Protein AF-A0A1F6G7Z9-F1 (afdb_monomer_lite)

Organism: NCBI:txid1798533

Sequence (115 aa):
MEIPKLTKLGFCDLCETWHEITDGINCMPTHKALDSEDECRKSGCGLYSSERKYLVQTDEQARTLAEFIAGDNSECLFNQAGHNLKCSCDKERHLLAQALAVFLLRKERGEICVI

Secondary structure (DSSP, 8-state):
-PPP--EEEEEETTTTEEEEE-TT-SSPPP-BPTT-SSB-TTGGG----TT-SEE--SHHHHHHHHHHHHT--S--TT--TT--TT-THHHHHHHHHHHHHHHHHHHHTT-----

Structure (mmCIF, N/CA/C/O backbone):
data_AF-A0A1F6G7Z9-F1
#
_entry.id   AF-A0A1F6G7Z9-F1
#
loop_
_atom_site.group_PDB
_atom_site.id
_atom_site.type_symbol
_atom_site.label_atom_id
_atom_site.label_alt_id
_atom_site.label_comp_id
_atom_site.label_asym_id
_atom_site.label_entity_id
_atom_site.label_seq_id
_atom_site.pdbx_PDB_ins_code
_atom_site.Cartn_x
_atom_site.Cartn_y
_atom_site.Cartn_z
_atom_site.occupancy
_atom_site.B_iso_or_equiv
_atom_site.auth_seq_id
_atom_site.auth_comp_id
_atom_site.auth_asym_id
_atom_site.auth_atom_id
_atom_site.pdbx_PDB_model_num
ATOM 1 N N . MET A 1 1 ? 8.331 4.399 -16.989 1.00 55.91 1 MET A N 1
ATOM 2 C CA . MET A 1 1 ? 7.100 4.935 -16.361 1.00 55.91 1 MET A CA 1
ATOM 3 C C . MET A 1 1 ? 7.418 5.324 -14.932 1.00 55.91 1 MET A C 1
ATOM 5 O O . MET A 1 1 ? 8.239 4.654 -14.320 1.00 55.91 1 MET A O 1
ATOM 9 N N . GLU A 1 2 ? 6.829 6.402 -14.423 1.00 64.50 2 GLU A N 1
ATOM 10 C CA . GLU A 1 2 ? 7.018 6.807 -13.024 1.00 64.50 2 GLU A CA 1
ATOM 11 C C . GLU A 1 2 ? 6.113 5.980 -12.100 1.00 64.50 2 GLU A C 1
ATOM 13 O O . GLU A 1 2 ? 4.990 5.639 -12.475 1.00 64.50 2 GLU A O 1
ATOM 18 N N . ILE A 1 3 ? 6.604 5.634 -10.905 1.00 69.44 3 ILE A N 1
ATOM 19 C CA . ILE A 1 3 ? 5.811 4.910 -9.901 1.00 69.44 3 ILE A CA 1
ATOM 20 C C . ILE A 1 3 ? 4.660 5.822 -9.439 1.00 69.44 3 ILE A C 1
ATOM 22 O O . ILE A 1 3 ? 4.929 6.972 -9.072 1.00 69.44 3 ILE A O 1
ATOM 26 N N . PRO A 1 4 ? 3.406 5.336 -9.391 1.00 75.69 4 PRO A N 1
ATOM 27 C CA . PRO A 1 4 ? 2.287 6.106 -8.865 1.00 75.69 4 PRO A CA 1
ATOM 28 C C . PRO A 1 4 ? 2.568 6.600 -7.442 1.00 75.69 4 PRO A C 1
ATOM 30 O O . PRO A 1 4 ? 3.027 5.841 -6.583 1.00 75.69 4 PRO A O 1
ATOM 33 N N . LYS A 1 5 ? 2.269 7.874 -7.174 1.00 79.25 5 LYS A N 1
ATOM 34 C CA . LYS A 1 5 ? 2.337 8.421 -5.815 1.00 79.25 5 LYS A CA 1
ATOM 35 C C . LYS A 1 5 ? 1.166 7.875 -5.005 1.00 79.25 5 LYS A C 1
ATOM 37 O O . LYS A 1 5 ? 0.016 8.232 -5.250 1.00 79.25 5 LYS A O 1
ATOM 42 N N . LEU A 1 6 ? 1.479 6.996 -4.062 1.00 78.81 6 LEU A N 1
ATOM 43 C CA . LEU A 1 6 ? 0.528 6.399 -3.133 1.00 78.81 6 LEU A CA 1
ATOM 44 C C . LEU A 1 6 ? 0.929 6.747 -1.708 1.00 78.81 6 LEU A C 1
ATOM 46 O O . LEU A 1 6 ? 2.120 6.740 -1.379 1.00 78.81 6 LEU A O 1
ATOM 50 N N . THR A 1 7 ? -0.074 6.966 -0.863 1.00 80.88 7 THR A N 1
ATOM 51 C CA . THR A 1 7 ? 0.117 7.133 0.574 1.00 80.88 7 THR A CA 1
ATOM 52 C C . THR A 1 7 ? 0.835 5.906 1.125 1.00 80.88 7 THR A C 1
ATOM 54 O O . THR A 1 7 ? 0.406 4.765 0.922 1.00 80.88 7 THR A O 1
ATOM 57 N N . LYS A 1 8 ? 1.960 6.130 1.804 1.00 77.88 8 LYS A N 1
ATOM 58 C CA . LYS A 1 8 ? 2.708 5.066 2.474 1.00 77.88 8 LYS A CA 1
ATOM 59 C C . LYS A 1 8 ? 2.161 4.869 3.876 1.00 77.88 8 LYS A C 1
ATOM 61 O O . LYS A 1 8 ? 1.803 5.837 4.538 1.00 77.88 8 LYS A O 1
ATOM 66 N N . LEU A 1 9 ? 2.137 3.629 4.339 1.00 75.69 9 LEU A N 1
ATOM 67 C CA . LEU A 1 9 ? 1.749 3.283 5.697 1.00 75.69 9 LEU A CA 1
ATOM 68 C C . LEU A 1 9 ? 2.924 2.668 6.452 1.00 75.69 9 LEU A C 1
ATOM 70 O O . LEU A 1 9 ? 3.747 1.948 5.881 1.00 75.69 9 LEU A O 1
ATOM 74 N N . GLY A 1 10 ? 2.961 2.922 7.754 1.00 73.88 10 GLY A N 1
ATOM 75 C CA . GLY A 1 10 ? 3.778 2.187 8.707 1.00 73.88 10 GLY A CA 1
ATOM 76 C C . GLY A 1 10 ? 2.909 1.591 9.803 1.00 73.88 10 GLY A C 1
ATOM 77 O O . GLY A 1 10 ? 1.795 2.058 10.052 1.00 73.88 10 GLY A O 1
ATOM 78 N N . PHE A 1 11 ? 3.424 0.551 10.448 1.00 73.94 11 PHE A N 1
ATOM 79 C CA . PHE A 1 11 ? 2.755 -0.102 11.564 1.00 73.94 11 PHE A CA 1
ATOM 80 C C . PHE A 1 11 ? 3.437 0.280 12.874 1.00 73.94 11 PHE A C 1
ATOM 82 O O . PHE A 1 11 ? 4.664 0.226 12.989 1.00 73.94 11 PHE A O 1
ATOM 89 N N . CYS A 1 12 ? 2.640 0.669 13.865 1.00 75.19 12 CYS A N 1
ATOM 90 C CA . CYS A 1 12 ? 3.116 0.906 15.212 1.00 75.19 12 CYS A CA 1
ATOM 91 C C . CYS A 1 12 ? 2.935 -0.342 16.065 1.00 75.19 12 CYS A C 1
ATOM 93 O O . CYS A 1 12 ? 1.827 -0.615 16.504 1.00 75.19 12 CYS A O 1
ATOM 95 N N . ASP A 1 13 ? 4.025 -1.039 16.388 1.00 70.75 13 ASP A N 1
ATOM 96 C CA . ASP A 1 13 ? 3.967 -2.227 17.255 1.00 70.75 13 ASP A CA 1
ATOM 97 C C . ASP A 1 13 ? 3.480 -1.921 18.680 1.00 70.75 13 ASP A C 1
ATOM 99 O O . ASP A 1 13 ? 3.014 -2.813 19.377 1.00 70.75 13 ASP A O 1
ATOM 103 N N . LEU A 1 14 ? 3.600 -0.670 19.140 1.00 71.75 14 LEU A N 1
ATOM 104 C CA . LEU A 1 14 ? 3.134 -0.283 20.476 1.00 71.75 14 LEU A CA 1
ATOM 105 C C . LEU A 1 14 ? 1.628 -0.044 20.532 1.00 71.75 14 LEU A C 1
ATOM 107 O O . LEU A 1 14 ? 1.011 -0.305 21.559 1.00 71.75 14 LEU A O 1
ATOM 111 N N . CYS A 1 15 ? 1.060 0.505 19.462 1.00 73.12 15 CYS A N 1
ATOM 112 C CA . CYS A 1 15 ? -0.364 0.822 19.392 1.00 73.12 15 CYS A CA 1
ATOM 113 C C . CYS A 1 15 ? -1.151 -0.230 18.607 1.00 73.12 15 CYS A C 1
ATOM 115 O O . CYS A 1 15 ? -2.372 -0.170 18.571 1.00 73.12 15 CYS A O 1
ATOM 117 N N . GLU A 1 16 ? -0.453 -1.174 17.976 1.00 73.56 16 GLU A N 1
ATOM 118 C CA . GLU A 1 16 ? -0.988 -2.171 17.049 1.00 73.56 16 GLU A CA 1
ATOM 119 C C . GLU A 1 16 ? -1.840 -1.553 15.921 1.00 73.56 16 GLU A C 1
ATOM 121 O O . GLU A 1 16 ? -2.780 -2.155 15.397 1.00 73.56 16 GLU A O 1
ATOM 126 N N . THR A 1 17 ? -1.486 -0.332 15.508 1.00 72.19 17 THR A N 1
ATOM 127 C CA . THR A 1 17 ? -2.222 0.474 14.526 1.00 72.19 17 THR A CA 1
ATOM 128 C C . THR A 1 17 ? -1.363 0.899 13.340 1.00 72.19 17 THR A C 1
ATOM 130 O O . THR A 1 17 ? -0.145 1.064 13.433 1.00 72.19 17 THR A O 1
ATOM 133 N N . TRP A 1 18 ? -2.020 1.098 12.195 1.00 75.50 18 TRP A N 1
ATOM 134 C CA . TRP A 1 18 ? -1.401 1.605 10.970 1.00 75.50 18 TRP A CA 1
ATOM 135 C C . TRP A 1 18 ? -1.530 3.124 10.874 1.00 75.50 18 TRP A C 1
ATOM 137 O O . TRP A 1 18 ? -2.603 3.669 11.129 1.00 75.50 18 TRP A O 1
ATOM 147 N N . HIS A 1 19 ? -0.459 3.789 10.447 1.00 77.00 19 HIS A N 1
ATOM 148 C CA . HIS A 1 19 ? -0.403 5.242 10.300 1.00 77.00 19 HIS A CA 1
ATOM 149 C C . HIS A 1 19 ? 0.157 5.645 8.941 1.00 77.00 19 HIS A C 1
ATOM 151 O O . HIS A 1 19 ? 1.047 4.980 8.407 1.00 77.00 19 HIS A O 1
ATOM 157 N N . GLU A 1 20 ? -0.345 6.756 8.404 1.00 78.69 20 GLU A N 1
ATOM 158 C CA . GLU A 1 20 ? 0.195 7.369 7.194 1.00 78.69 20 GLU A CA 1
ATOM 159 C C . GLU A 1 20 ? 1.598 7.934 7.447 1.00 78.69 20 GLU A C 1
ATOM 161 O O . GLU A 1 20 ? 1.887 8.527 8.489 1.00 78.69 20 GLU A O 1
ATOM 166 N N . ILE A 1 21 ? 2.480 7.727 6.476 1.00 74.88 21 ILE A N 1
ATOM 167 C CA . ILE A 1 21 ? 3.849 8.222 6.467 1.00 74.88 21 ILE A CA 1
ATOM 168 C C . ILE A 1 21 ? 3.924 9.391 5.495 1.00 74.88 21 ILE A C 1
ATOM 170 O O . ILE A 1 21 ? 3.558 9.260 4.327 1.00 74.88 21 ILE A O 1
ATOM 174 N N . THR A 1 22 ? 4.451 10.515 5.974 1.00 70.00 22 THR A N 1
ATOM 175 C CA . THR A 1 22 ? 4.674 11.705 5.155 1.00 70.00 22 THR A CA 1
ATOM 176 C C . THR A 1 22 ? 5.628 11.412 3.996 1.00 70.00 22 THR A C 1
ATOM 178 O O . THR A 1 22 ? 6.678 10.787 4.169 1.00 70.00 22 THR A O 1
ATOM 181 N N . ASP A 1 23 ? 5.288 11.922 2.813 1.00 63.03 23 ASP A N 1
ATOM 182 C CA . ASP A 1 23 ? 6.119 11.802 1.618 1.00 63.03 23 ASP A CA 1
ATOM 183 C C . ASP A 1 23 ? 7.556 12.294 1.855 1.00 63.03 23 ASP A C 1
ATOM 185 O O . ASP A 1 23 ? 7.804 13.343 2.447 1.00 63.03 23 ASP A O 1
ATOM 189 N N . GLY A 1 24 ? 8.526 11.512 1.374 1.00 61.59 24 GLY A N 1
ATOM 190 C CA . GLY A 1 24 ? 9.957 11.796 1.527 1.00 61.59 24 GLY A CA 1
ATOM 191 C C . GLY A 1 24 ? 10.568 11.353 2.860 1.00 61.59 24 GLY A C 1
ATOM 192 O O . GLY A 1 24 ? 11.790 11.392 2.999 1.00 61.59 24 GLY A O 1
ATOM 193 N N . ILE A 1 25 ? 9.761 10.872 3.808 1.00 64.75 25 ILE A N 1
ATOM 194 C CA . ILE A 1 25 ? 10.225 10.390 5.108 1.00 64.75 25 ILE A CA 1
ATOM 195 C C . ILE A 1 25 ? 10.054 8.863 5.169 1.00 64.75 25 ILE A C 1
ATOM 197 O O . ILE A 1 25 ? 9.005 8.322 4.842 1.00 64.75 25 ILE A O 1
ATOM 201 N N . ASN A 1 26 ? 11.107 8.141 5.562 1.00 62.41 26 ASN A N 1
ATOM 202 C CA . ASN A 1 26 ? 11.094 6.677 5.728 1.00 62.41 26 ASN A CA 1
ATOM 203 C C . ASN A 1 26 ? 10.881 6.277 7.201 1.00 62.41 26 ASN A C 1
ATOM 205 O O . ASN A 1 26 ? 11.419 5.282 7.677 1.00 62.41 26 ASN A O 1
ATOM 209 N N . CYS A 1 27 ? 10.126 7.076 7.942 1.00 62.56 27 CYS A N 1
ATOM 210 C CA . CYS A 1 27 ? 9.732 6.800 9.315 1.00 62.56 27 CYS A CA 1
ATOM 211 C C . CYS A 1 27 ? 8.312 7.304 9.553 1.00 62.56 27 CYS A C 1
ATOM 213 O O . CYS A 1 27 ? 7.892 8.286 8.943 1.00 62.56 27 CYS A O 1
ATOM 215 N N . MET A 1 28 ? 7.568 6.629 10.431 1.00 68.44 28 MET A N 1
ATOM 216 C CA . MET A 1 28 ? 6.247 7.127 10.804 1.00 68.44 28 MET A CA 1
ATOM 217 C C . MET A 1 28 ? 6.371 8.398 11.648 1.00 68.44 28 MET A C 1
ATOM 219 O O . MET A 1 28 ? 7.331 8.537 12.412 1.00 68.44 28 MET A O 1
ATOM 223 N N . PRO A 1 29 ? 5.384 9.301 11.581 1.00 67.06 29 PRO A N 1
ATOM 224 C CA . PRO A 1 29 ? 5.306 10.415 12.512 1.00 67.06 29 PRO A CA 1
ATOM 225 C C . PRO A 1 29 ? 5.083 9.929 13.956 1.00 67.06 29 PRO A C 1
ATOM 227 O O . PRO A 1 29 ? 4.579 8.824 14.210 1.00 67.06 29 PRO A O 1
ATOM 230 N N . THR A 1 30 ? 5.437 10.771 14.928 1.00 69.69 30 THR A N 1
ATOM 231 C CA . THR A 1 30 ? 4.893 10.670 16.288 1.00 69.69 30 THR A CA 1
ATOM 232 C C . THR A 1 30 ? 3.371 10.776 16.227 1.00 69.69 30 THR A C 1
ATOM 234 O O . THR A 1 30 ? 2.822 11.611 15.512 1.00 69.69 30 THR A O 1
ATOM 237 N N . HIS A 1 31 ? 2.679 9.898 16.946 1.00 72.00 31 HIS A N 1
ATOM 238 C CA . HIS A 1 31 ? 1.221 9.913 17.069 1.00 72.00 31 HIS A CA 1
ATOM 239 C C . HIS A 1 31 ? 0.829 9.665 18.524 1.00 72.00 31 HIS A C 1
ATOM 241 O O . HIS A 1 31 ? 1.631 9.160 19.309 1.00 72.00 31 HIS A O 1
ATOM 247 N N . LYS A 1 32 ? -0.404 10.020 18.889 1.00 69.94 32 LYS A N 1
ATOM 248 C CA . LYS A 1 32 ? -0.963 9.766 20.220 1.00 69.94 32 LYS A CA 1
ATOM 249 C C . LYS A 1 32 ? -1.193 8.265 20.409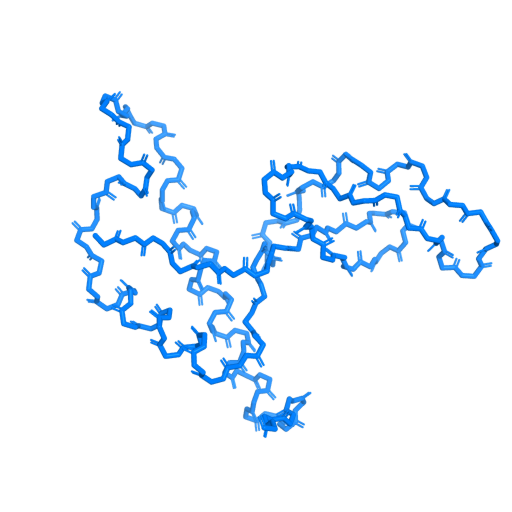 1.00 69.94 32 LYS A C 1
ATOM 251 O O . LYS A 1 32 ? -1.812 7.649 19.543 1.00 69.94 32 LYS A O 1
ATOM 256 N N . ALA A 1 33 ? -0.692 7.684 21.496 1.00 68.69 33 ALA A N 1
ATOM 257 C CA . ALA A 1 33 ? -0.903 6.267 21.768 1.00 68.69 33 ALA A CA 1
ATOM 258 C C . ALA A 1 33 ? -2.392 5.970 22.022 1.00 68.69 33 ALA A C 1
ATOM 260 O O . ALA A 1 33 ? -3.116 6.816 22.556 1.00 68.69 33 ALA A O 1
ATOM 261 N N . LEU A 1 34 ? -2.851 4.778 21.621 1.00 64.81 34 LEU A N 1
ATOM 262 C CA . LEU A 1 34 ? -4.229 4.349 21.872 1.00 64.81 34 LEU A CA 1
ATOM 263 C C . LEU A 1 34 ? -4.498 4.399 23.386 1.00 64.81 34 LEU A C 1
ATOM 265 O O . LEU A 1 34 ? -3.687 3.911 24.171 1.00 64.81 34 LEU A O 1
ATOM 269 N N . ASP A 1 35 ? -5.599 5.034 23.785 1.00 64.56 35 ASP A N 1
ATOM 270 C CA . ASP A 1 35 ? -6.030 5.163 25.185 1.00 64.56 35 ASP A CA 1
ATOM 271 C C . ASP A 1 35 ? -5.036 5.856 26.144 1.00 64.56 35 ASP A C 1
ATOM 273 O O . ASP A 1 35 ? -5.132 5.701 27.362 1.00 64.56 35 ASP A O 1
ATOM 277 N N . SER A 1 36 ? -4.109 6.671 25.627 1.00 68.44 36 SER A N 1
ATOM 278 C CA . SER A 1 36 ? -3.186 7.471 26.445 1.00 68.44 36 SER A CA 1
ATOM 279 C C . SER A 1 36 ? -3.112 8.925 25.979 1.00 68.44 36 SER A C 1
ATOM 281 O O . SER A 1 36 ? -3.281 9.228 24.800 1.00 68.44 36 SER A O 1
ATOM 283 N N . GLU A 1 37 ? -2.849 9.851 26.906 1.00 68.88 37 GLU A N 1
ATOM 284 C CA . GLU A 1 37 ? -2.483 11.233 26.565 1.00 68.88 37 GLU A CA 1
ATOM 285 C C . GLU A 1 37 ? -1.039 11.364 26.061 1.00 68.88 37 GLU A C 1
ATOM 287 O O . GLU A 1 37 ? -0.674 12.403 25.511 1.00 68.88 37 GLU A O 1
ATOM 292 N N . ASP A 1 38 ? -0.248 10.298 26.180 1.00 68.88 38 ASP A N 1
ATOM 293 C CA . ASP A 1 38 ? 1.143 10.271 25.760 1.00 68.88 38 ASP A CA 1
ATOM 294 C C . ASP A 1 38 ? 1.303 10.013 24.256 1.00 68.88 38 ASP A C 1
ATOM 296 O O . ASP A 1 38 ? 0.598 9.217 23.627 1.00 68.88 38 ASP A O 1
ATOM 300 N N . GLU A 1 39 ? 2.313 10.651 23.669 1.00 70.75 39 GLU A N 1
ATOM 301 C CA . GLU A 1 39 ? 2.767 10.332 22.320 1.00 70.75 39 GLU A CA 1
ATOM 302 C C . GLU A 1 39 ? 3.552 9.016 22.302 1.00 70.75 39 GLU A C 1
ATOM 304 O O . GLU A 1 39 ? 4.441 8.763 23.123 1.00 70.75 39 GLU A O 1
ATOM 309 N N . CYS A 1 40 ? 3.296 8.196 21.289 1.00 71.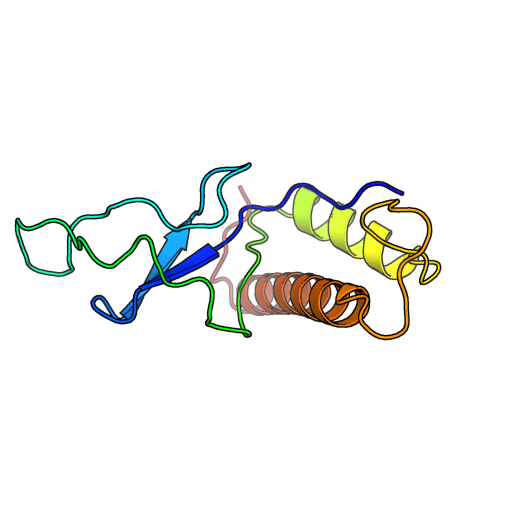44 40 CYS A N 1
ATOM 310 C CA . CYS A 1 40 ? 4.064 7.002 21.009 1.00 71.44 40 CYS A CA 1
ATOM 311 C C . CYS A 1 40 ? 5.455 7.376 20.464 1.00 71.44 40 CYS A C 1
ATOM 313 O O . CYS A 1 40 ? 5.700 7.408 19.260 1.00 71.44 40 CYS A O 1
ATOM 315 N N . ARG A 1 41 ? 6.418 7.612 21.363 1.00 60.78 41 ARG A N 1
ATOM 316 C CA . ARG A 1 41 ? 7.794 8.023 21.011 1.00 60.78 41 ARG A CA 1
ATOM 317 C C . ARG A 1 41 ? 8.578 7.006 20.168 1.00 60.78 41 ARG A C 1
ATOM 319 O O . ARG A 1 41 ? 9.588 7.371 19.576 1.00 60.78 41 ARG A O 1
ATOM 326 N N . LYS A 1 42 ? 8.148 5.737 20.110 1.00 57.97 42 LYS A N 1
ATOM 327 C CA . LYS A 1 42 ? 8.789 4.689 19.285 1.00 57.97 42 LYS A CA 1
ATOM 328 C C . LYS A 1 42 ? 8.169 4.529 17.893 1.00 57.97 42 LYS A C 1
ATOM 330 O O . LYS A 1 42 ? 8.669 3.721 17.112 1.00 57.97 42 LYS A O 1
ATOM 335 N N . SER A 1 43 ? 7.121 5.285 17.556 1.00 58.31 43 SER A N 1
ATOM 336 C CA . SER A 1 43 ? 6.475 5.197 16.240 1.00 58.31 43 SER A CA 1
ATOM 337 C C . SER A 1 43 ? 7.444 5.522 15.091 1.00 58.31 43 SER A C 1
ATOM 339 O O . SER A 1 43 ? 7.356 4.925 14.026 1.00 58.31 43 SER A O 1
ATOM 341 N N . GLY A 1 44 ? 8.460 6.356 15.327 1.00 51.16 44 GLY A N 1
ATOM 342 C CA . GLY A 1 44 ? 9.455 6.754 14.325 1.00 51.16 44 GLY A CA 1
ATOM 343 C C . GLY A 1 44 ? 10.382 5.659 13.776 1.00 51.16 44 GLY A C 1
ATOM 344 O O . GLY A 1 44 ? 11.184 5.960 12.900 1.00 51.16 44 GLY A O 1
ATOM 345 N N . CYS A 1 45 ? 10.314 4.407 14.243 1.00 50.03 45 CYS A N 1
ATOM 346 C CA . CYS A 1 45 ? 11.289 3.369 13.861 1.00 50.03 45 CYS A CA 1
ATOM 347 C C . CYS A 1 45 ? 10.697 2.124 13.169 1.00 50.03 45 CYS A C 1
ATOM 349 O O . CYS A 1 45 ? 11.445 1.200 12.851 1.00 50.03 45 CYS A O 1
ATOM 351 N N . GLY A 1 46 ? 9.386 2.077 12.909 1.00 49.94 46 GLY A N 1
ATOM 352 C CA . GLY A 1 46 ? 8.707 0.879 12.396 1.00 49.94 46 GLY A CA 1
ATOM 353 C C . GLY A 1 46 ? 8.265 0.978 10.934 1.00 49.94 46 GLY A C 1
ATOM 354 O O . GLY A 1 46 ? 7.130 1.347 10.659 1.00 49.94 46 GLY A O 1
ATOM 355 N N . LEU A 1 47 ? 9.128 0.605 9.982 1.00 52.31 47 LEU A N 1
ATOM 356 C CA . LEU A 1 47 ? 8.735 0.358 8.577 1.00 52.31 47 LEU A CA 1
ATOM 357 C C . LEU A 1 47 ? 8.451 -1.131 8.282 1.00 52.31 47 LEU A C 1
ATOM 359 O O . LEU A 1 47 ? 8.276 -1.520 7.128 1.00 52.31 47 LEU A O 1
ATOM 363 N N . TYR A 1 48 ? 8.458 -1.993 9.300 1.00 49.28 48 TYR A N 1
ATOM 364 C CA . TYR A 1 48 ? 8.734 -3.422 9.117 1.00 49.28 48 TYR A CA 1
ATOM 365 C C . TYR A 1 48 ? 7.524 -4.353 9.185 1.00 49.28 48 TYR A C 1
ATOM 367 O O . TYR A 1 48 ? 7.685 -5.530 9.487 1.00 49.28 48 TYR A O 1
ATOM 375 N N . SER A 1 49 ? 6.337 -3.884 8.805 1.00 51.34 49 SER A N 1
ATOM 376 C CA . SER A 1 49 ? 5.265 -4.806 8.426 1.00 51.34 49 SER A CA 1
ATOM 377 C C . SER A 1 49 ? 5.208 -4.901 6.904 1.00 51.34 49 SER A C 1
ATOM 379 O O . SER A 1 49 ? 4.775 -3.988 6.201 1.00 51.34 49 SER A O 1
ATOM 381 N N . SER A 1 50 ? 5.712 -6.018 6.383 1.00 54.06 50 SER A N 1
ATOM 382 C CA . SER A 1 50 ? 5.839 -6.338 4.957 1.00 54.06 50 SER A CA 1
ATOM 383 C C . SER A 1 50 ? 4.512 -6.527 4.220 1.00 54.06 50 SER A C 1
ATOM 385 O O . SER A 1 50 ? 4.537 -6.957 3.074 1.00 54.06 50 SER A O 1
ATOM 387 N N . GLU A 1 51 ? 3.371 -6.247 4.847 1.00 56.44 51 GLU A N 1
ATOM 388 C CA . GLU A 1 51 ? 2.066 -6.645 4.317 1.00 56.44 51 GLU A CA 1
ATOM 389 C C . GLU A 1 51 ? 1.215 -5.477 3.807 1.00 56.44 51 GLU A C 1
ATOM 391 O O . GLU A 1 51 ? 0.290 -5.702 3.032 1.00 56.44 51 GLU A O 1
ATOM 396 N N . ARG A 1 52 ? 1.470 -4.225 4.223 1.00 65.19 52 ARG A N 1
ATOM 397 C CA . ARG A 1 52 ? 0.639 -3.067 3.816 1.00 65.19 52 ARG A CA 1
ATOM 398 C C . ARG A 1 52 ? 1.416 -1.756 3.759 1.00 65.19 52 ARG A C 1
ATOM 400 O O . ARG A 1 52 ? 1.042 -0.783 4.393 1.00 65.19 52 ARG A O 1
ATOM 407 N N . LYS A 1 53 ? 2.499 -1.710 2.981 1.00 75.75 53 LYS A N 1
ATOM 408 C CA . LYS A 1 53 ? 3.301 -0.482 2.811 1.00 75.75 53 LYS A CA 1
ATOM 409 C C . LYS A 1 53 ? 2.550 0.647 2.095 1.00 75.75 53 LYS A C 1
ATOM 411 O O . LYS A 1 53 ? 2.864 1.808 2.328 1.00 75.75 53 LYS A O 1
ATOM 416 N N .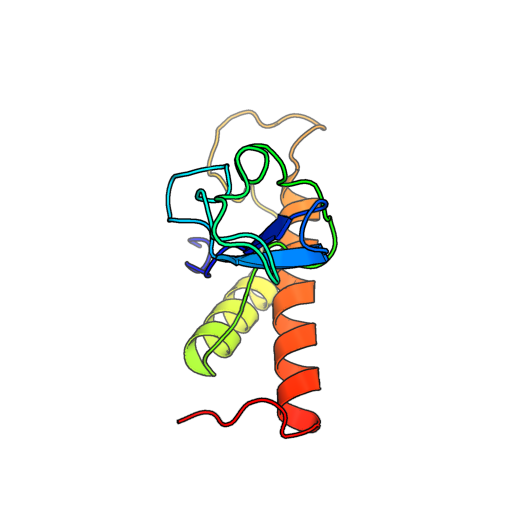 TYR A 1 54 ? 1.605 0.326 1.216 1.00 82.75 54 TYR A N 1
ATOM 417 C CA . TYR A 1 54 ? 0.893 1.308 0.397 1.00 82.75 54 TYR A CA 1
ATOM 418 C C . TYR A 1 54 ? -0.604 1.270 0.661 1.00 82.75 54 TYR A C 1
ATOM 420 O O . TYR A 1 54 ? -1.180 0.198 0.857 1.00 82.75 54 TYR A O 1
ATOM 428 N N . LEU A 1 55 ? -1.227 2.444 0.608 1.00 83.88 55 LEU A N 1
ATOM 429 C CA . LEU A 1 55 ? -2.666 2.622 0.671 1.00 83.88 55 LEU A CA 1
ATOM 430 C C . LEU A 1 55 ? -3.177 3.208 -0.645 1.00 83.88 55 LEU A C 1
ATOM 432 O O . LEU A 1 55 ? -2.710 4.249 -1.100 1.00 83.88 55 LEU A O 1
ATOM 436 N N . VAL A 1 56 ? -4.168 2.535 -1.223 1.00 84.88 56 VAL A N 1
ATOM 437 C CA . VAL A 1 56 ? -4.977 3.036 -2.337 1.00 84.88 56 VAL A CA 1
ATOM 438 C C . VAL A 1 56 ? -6.316 3.472 -1.748 1.00 84.88 56 VAL A C 1
ATOM 440 O O . VAL A 1 56 ? -6.963 2.686 -1.056 1.00 84.88 56 VAL A O 1
ATOM 443 N N . GLN A 1 57 ? -6.698 4.728 -1.968 1.00 82.88 57 GLN A N 1
ATOM 444 C CA . GLN A 1 57 ? -7.890 5.350 -1.378 1.00 82.88 57 GLN A CA 1
ATOM 445 C C . GLN A 1 57 ? -8.966 5.643 -2.425 1.00 82.88 57 GLN A C 1
ATOM 447 O O . GLN A 1 57 ? -10.148 5.638 -2.093 1.00 82.88 57 GLN A O 1
ATOM 452 N N . THR A 1 58 ? -8.571 5.882 -3.679 1.00 87.19 58 THR A N 1
ATOM 453 C CA . THR A 1 58 ? -9.486 6.300 -4.748 1.00 87.19 58 THR A CA 1
ATOM 454 C C . THR A 1 58 ? -9.443 5.371 -5.957 1.00 87.19 58 THR A C 1
ATOM 456 O O . THR A 1 58 ? -8.441 4.702 -6.225 1.00 87.19 58 THR A O 1
ATOM 459 N N . ASP A 1 59 ? -10.525 5.383 -6.739 1.00 88.81 59 ASP A N 1
ATOM 460 C CA . ASP A 1 59 ? -10.601 4.652 -8.009 1.00 88.81 59 ASP A CA 1
ATOM 461 C C . ASP A 1 59 ? -9.561 5.138 -9.026 1.00 88.81 59 ASP A C 1
ATOM 463 O O . ASP A 1 59 ? -9.032 4.342 -9.800 1.00 88.81 59 ASP A O 1
ATOM 467 N N . GLU A 1 60 ? -9.217 6.427 -9.009 1.00 89.75 60 GLU A N 1
ATOM 468 C CA . GLU A 1 60 ? -8.174 6.980 -9.874 1.00 89.75 60 GLU A CA 1
ATOM 469 C C . GLU A 1 60 ? -6.785 6.437 -9.513 1.00 89.75 60 GLU A C 1
ATOM 471 O O . GLU A 1 60 ? -6.030 6.029 -10.400 1.00 89.75 60 GLU A O 1
ATOM 476 N N . GLN A 1 61 ? -6.460 6.365 -8.217 1.00 88.81 61 GLN A N 1
ATOM 477 C CA . GLN A 1 61 ? -5.219 5.746 -7.747 1.00 88.81 61 GLN A CA 1
ATOM 478 C C . GLN A 1 61 ? -5.176 4.261 -8.115 1.00 88.81 61 GLN A C 1
ATOM 480 O O . GLN A 1 61 ? -4.154 3.785 -8.609 1.00 88.81 61 GLN A O 1
ATOM 485 N N . ALA A 1 62 ? -6.288 3.541 -7.932 1.00 89.25 62 ALA A N 1
ATOM 486 C CA . ALA A 1 62 ? -6.400 2.132 -8.297 1.00 89.25 62 ALA A CA 1
ATOM 487 C C . ALA A 1 62 ? -6.200 1.909 -9.803 1.00 89.25 62 ALA A C 1
ATOM 489 O O . ALA A 1 62 ? -5.444 1.020 -10.194 1.00 89.25 62 ALA A O 1
ATOM 490 N N . ARG A 1 63 ? -6.821 2.743 -10.650 1.00 91.00 63 ARG A N 1
ATOM 491 C CA . ARG A 1 63 ? -6.661 2.688 -12.111 1.00 91.00 63 ARG A CA 1
ATOM 492 C C . ARG A 1 63 ? -5.213 2.942 -12.521 1.00 91.00 63 ARG A C 1
ATOM 494 O O . ARG A 1 63 ? -4.643 2.142 -13.252 1.00 91.00 63 ARG A O 1
ATOM 501 N N . THR A 1 64 ? -4.610 4.010 -12.005 1.00 89.50 64 THR A N 1
ATOM 502 C CA . THR A 1 64 ? -3.221 4.390 -12.320 1.00 89.50 64 THR A CA 1
ATOM 503 C C . THR A 1 64 ? -2.241 3.290 -11.908 1.00 89.50 64 THR A C 1
ATOM 505 O O . THR A 1 64 ? -1.298 2.968 -12.628 1.00 89.50 64 THR A O 1
ATOM 508 N N . LEU A 1 65 ? -2.485 2.666 -10.754 1.00 89.50 65 LEU A N 1
ATOM 509 C CA . LEU A 1 65 ? -1.699 1.542 -10.265 1.00 89.50 65 LEU A CA 1
ATOM 510 C C . LEU A 1 65 ? -1.866 0.286 -11.128 1.00 89.50 65 LEU A C 1
ATOM 512 O O . LEU A 1 65 ? -0.881 -0.394 -11.408 1.00 89.50 65 LEU A O 1
ATOM 516 N N . ALA A 1 66 ? -3.086 -0.010 -11.579 1.00 89.81 66 ALA A N 1
ATOM 517 C CA . ALA A 1 66 ? -3.352 -1.126 -12.479 1.00 89.81 66 ALA A CA 1
ATOM 518 C C . ALA A 1 66 ? -2.663 -0.940 -13.842 1.00 89.81 66 ALA A C 1
ATOM 520 O O . ALA A 1 66 ? -2.044 -1.876 -14.342 1.00 89.81 66 ALA A O 1
ATOM 52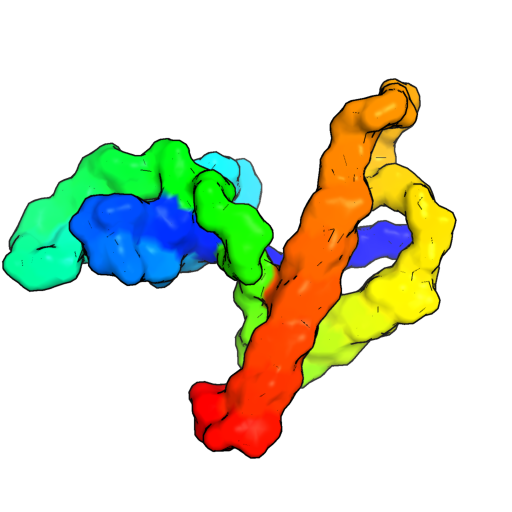1 N N . GLU A 1 67 ? -2.713 0.268 -14.410 1.00 89.38 67 GLU A N 1
ATOM 522 C CA . GLU A 1 67 ? -2.015 0.617 -15.655 1.00 89.38 67 GLU A CA 1
ATOM 523 C C . GLU A 1 67 ? -0.496 0.476 -15.507 1.00 89.38 67 GLU A C 1
ATOM 525 O O . GLU A 1 67 ? 0.158 -0.118 -16.365 1.00 89.38 67 GLU A O 1
ATOM 530 N N . PHE A 1 68 ? 0.058 0.951 -14.386 1.00 89.00 68 PHE A N 1
ATOM 531 C CA . PHE A 1 68 ? 1.474 0.790 -14.066 1.00 89.00 68 PHE A CA 1
ATOM 532 C C . PHE A 1 68 ? 1.886 -0.687 -13.986 1.00 89.00 68 PHE A C 1
ATOM 534 O O . PHE A 1 68 ? 2.884 -1.066 -14.590 1.00 89.00 68 PHE A O 1
ATOM 541 N N . ILE A 1 69 ? 1.117 -1.528 -13.281 1.00 87.00 69 ILE A N 1
ATOM 542 C CA . ILE A 1 69 ? 1.408 -2.966 -13.151 1.00 87.00 69 ILE A CA 1
ATOM 543 C C . ILE A 1 69 ? 1.293 -3.672 -14.508 1.00 87.00 69 ILE A C 1
ATOM 545 O O . ILE A 1 69 ? 2.144 -4.488 -14.846 1.00 87.00 69 ILE A O 1
ATOM 549 N N . ALA A 1 70 ? 0.264 -3.360 -15.300 1.00 86.25 70 ALA A N 1
ATOM 550 C CA . ALA A 1 70 ? 0.052 -3.975 -16.610 1.00 86.25 70 ALA A CA 1
ATOM 551 C C . ALA A 1 70 ? 1.139 -3.596 -17.629 1.00 86.25 70 ALA A C 1
ATOM 553 O O . ALA A 1 70 ? 1.479 -4.397 -18.497 1.00 86.25 70 ALA A O 1
ATOM 554 N N . GLY A 1 71 ? 1.673 -2.377 -17.529 1.00 82.25 71 GLY A N 1
ATOM 555 C CA . GLY A 1 71 ? 2.750 -1.877 -18.378 1.00 82.25 71 GLY A CA 1
ATOM 556 C C . GLY A 1 71 ? 4.164 -2.136 -17.845 1.00 82.25 71 GLY A C 1
ATOM 557 O O . GLY A 1 71 ? 5.126 -1.710 -18.486 1.00 82.25 71 GLY A O 1
ATOM 558 N N . ASP A 1 72 ? 4.319 -2.782 -16.686 1.00 80.44 72 ASP A N 1
ATOM 559 C CA . ASP A 1 72 ? 5.622 -2.984 -16.051 1.00 80.44 72 ASP A CA 1
ATOM 560 C C . ASP A 1 72 ? 6.541 -3.844 -16.931 1.00 80.44 72 ASP A C 1
ATOM 562 O O . ASP A 1 72 ? 6.301 -5.020 -17.196 1.00 80.44 72 ASP A O 1
ATOM 566 N N . ASN A 1 73 ? 7.637 -3.237 -17.375 1.00 76.25 73 ASN A N 1
ATOM 567 C CA . ASN A 1 73 ? 8.645 -3.850 -18.237 1.00 76.25 73 ASN A CA 1
ATOM 568 C C . ASN A 1 73 ? 9.792 -4.493 -17.435 1.00 76.25 73 ASN A C 1
ATOM 570 O O . ASN A 1 73 ? 10.829 -4.825 -18.005 1.00 76.25 73 ASN A O 1
ATOM 574 N N . SER A 1 74 ? 9.616 -4.661 -16.118 1.00 73.50 74 SER A N 1
ATOM 575 C CA . SER A 1 74 ? 10.614 -5.210 -15.188 1.00 73.50 74 SER A CA 1
ATOM 576 C C . SER A 1 74 ? 11.905 -4.381 -15.040 1.00 73.50 74 SER A C 1
ATOM 578 O O . SER A 1 74 ? 12.860 -4.843 -14.415 1.00 73.50 74 SER A O 1
ATOM 580 N N . GLU A 1 75 ? 11.953 -3.139 -15.537 1.00 76.06 75 GLU A N 1
ATOM 581 C CA . GLU A 1 75 ? 13.105 -2.245 -15.349 1.00 76.06 75 GLU A CA 1
ATOM 582 C C . GLU A 1 75 ? 13.244 -1.755 -13.893 1.00 76.06 75 GLU A C 1
ATOM 584 O O . GLU A 1 75 ? 12.351 -1.907 -13.057 1.00 76.06 75 GLU A O 1
ATOM 589 N N . CYS A 1 76 ? 14.390 -1.164 -13.541 1.00 76.50 76 CYS A N 1
ATOM 590 C CA . CYS A 1 76 ? 14.600 -0.627 -12.196 1.00 76.50 76 CYS A CA 1
ATOM 591 C C . CYS A 1 76 ? 13.618 0.520 -11.904 1.00 76.50 76 CYS A C 1
ATOM 593 O O . CYS A 1 76 ? 13.651 1.563 -12.554 1.00 76.50 76 CYS A O 1
ATOM 595 N N . LEU A 1 77 ? 12.809 0.359 -10.855 1.00 74.12 77 LEU A N 1
ATOM 596 C CA . LEU A 1 77 ? 11.784 1.333 -10.472 1.00 74.12 77 LEU A CA 1
ATOM 597 C C . LEU A 1 77 ? 12.338 2.696 -1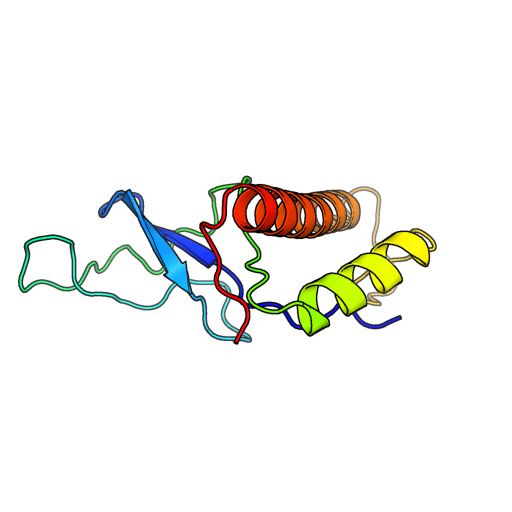0.031 1.00 74.12 77 LEU A C 1
ATOM 599 O O . LEU A 1 77 ? 11.648 3.706 -10.121 1.00 74.12 77 LEU A O 1
ATOM 603 N N . PHE A 1 78 ? 13.582 2.736 -9.552 1.00 72.06 78 PHE A N 1
ATOM 604 C CA . PHE A 1 78 ? 14.202 3.946 -9.004 1.00 72.06 78 PHE A CA 1
ATOM 605 C C . PHE A 1 78 ? 15.180 4.616 -9.973 1.00 72.06 78 PHE A C 1
ATOM 607 O O . PHE A 1 78 ? 15.856 5.566 -9.583 1.00 72.06 78 PHE A O 1
ATOM 614 N N . ASN A 1 79 ? 15.271 4.119 -11.214 1.00 61.50 79 ASN A N 1
ATOM 615 C CA . ASN A 1 79 ? 16.145 4.641 -12.267 1.00 61.50 79 ASN A CA 1
ATOM 616 C C . ASN A 1 79 ? 17.602 4.881 -11.807 1.00 61.50 79 ASN A C 1
ATOM 618 O O . ASN A 1 79 ? 18.248 5.858 -12.182 1.00 61.50 79 ASN A O 1
ATOM 622 N N . GLN A 1 80 ? 18.120 4.002 -10.943 1.00 57.50 80 GLN A N 1
ATOM 623 C CA . GLN A 1 80 ? 19.497 4.070 -10.463 1.00 57.50 80 GLN A CA 1
ATOM 624 C C . GLN A 1 80 ? 20.369 3.139 -11.308 1.00 57.50 80 GLN A C 1
ATOM 626 O O . GLN A 1 80 ? 20.205 1.917 -11.289 1.00 57.50 80 GLN A O 1
ATOM 631 N N . ALA A 1 81 ? 21.303 3.721 -12.061 1.00 44.75 81 ALA A N 1
ATOM 632 C CA . ALA A 1 81 ? 22.268 2.965 -12.850 1.00 44.75 81 ALA A CA 1
ATOM 633 C C . ALA A 1 81 ? 23.079 2.011 -11.950 1.00 44.75 81 ALA A C 1
ATOM 635 O O . ALA A 1 81 ? 23.636 2.430 -10.936 1.00 44.75 81 ALA A O 1
ATOM 636 N N . GLY A 1 82 ? 23.166 0.730 -12.328 1.00 48.16 82 GLY A N 1
ATOM 637 C CA . GLY A 1 82 ? 24.036 -0.246 -11.658 1.00 48.16 82 GLY A CA 1
ATOM 638 C C . GLY A 1 82 ? 23.420 -1.010 -10.481 1.00 48.16 82 GLY A C 1
ATOM 639 O O . GLY A 1 82 ? 24.158 -1.491 -9.620 1.00 48.16 82 GLY A O 1
ATOM 640 N N . HIS A 1 83 ? 22.094 -1.160 -10.421 1.00 49.69 83 HIS A N 1
ATOM 641 C CA . HIS A 1 83 ? 21.484 -2.082 -9.457 1.00 49.69 83 HIS A CA 1
ATOM 642 C C . HIS A 1 83 ? 21.872 -3.535 -9.777 1.00 49.69 83 HIS A C 1
ATOM 644 O O . HIS A 1 83 ? 21.604 -4.065 -10.851 1.00 49.69 83 HIS A O 1
ATOM 650 N N . ASN A 1 84 ? 22.571 -4.148 -8.824 1.00 46.16 84 ASN A N 1
ATOM 651 C CA . ASN A 1 84 ? 23.030 -5.537 -8.797 1.00 46.16 84 ASN A CA 1
ATOM 652 C C . ASN A 1 84 ? 21.898 -6.481 -8.324 1.00 46.16 84 ASN A C 1
ATOM 654 O O . ASN A 1 84 ? 20.781 -6.032 -8.073 1.00 46.16 84 ASN A O 1
ATOM 658 N N . LEU A 1 85 ? 22.186 -7.783 -8.151 1.00 44.28 85 LEU A N 1
ATOM 659 C CA . LEU A 1 85 ? 21.288 -8.855 -7.646 1.00 44.28 85 LEU A CA 1
ATOM 660 C C . LEU A 1 85 ? 20.513 -8.541 -6.332 1.00 44.28 85 LEU A C 1
ATOM 662 O O . LEU A 1 85 ? 19.781 -9.391 -5.838 1.00 44.28 85 LEU A O 1
ATOM 666 N N . LYS A 1 86 ? 20.671 -7.345 -5.746 1.00 51.44 86 LYS A N 1
ATOM 667 C CA . LYS A 1 86 ? 19.984 -6.841 -4.548 1.00 51.44 86 LYS A CA 1
ATOM 668 C C . LYS A 1 86 ? 18.898 -5.776 -4.829 1.00 51.44 86 LYS A C 1
ATOM 670 O O . LYS A 1 86 ? 18.415 -5.187 -3.865 1.00 51.44 86 LYS A O 1
ATOM 675 N N . CYS A 1 87 ? 18.505 -5.503 -6.085 1.00 64.50 87 CYS A N 1
ATOM 676 C CA . CYS A 1 87 ? 17.366 -4.606 -6.396 1.00 64.50 87 CYS A CA 1
ATOM 677 C C . CYS A 1 87 ? 16.115 -5.122 -5.668 1.00 64.50 87 CYS A C 1
ATOM 679 O O . CYS A 1 87 ? 15.589 -6.180 -6.003 1.00 64.50 87 CYS A O 1
ATOM 681 N N . SER A 1 88 ? 15.594 -4.378 -4.692 1.00 68.56 88 SER A N 1
ATOM 682 C CA . SER A 1 88 ? 14.353 -4.709 -3.967 1.00 68.56 88 SER A CA 1
ATOM 683 C C . SER A 1 88 ? 13.086 -4.383 -4.772 1.00 68.56 88 SER A C 1
ATOM 685 O O . SER A 1 88 ? 11.996 -4.236 -4.221 1.00 68.56 88 SER A O 1
ATOM 687 N N . CYS A 1 89 ? 13.241 -4.263 -6.085 1.00 78.19 89 CYS A N 1
ATOM 688 C CA . CYS A 1 89 ? 12.259 -3.777 -7.039 1.00 78.19 89 CYS A CA 1
ATOM 689 C C . CYS A 1 89 ? 11.084 -4.758 -7.161 1.00 78.19 89 CYS A C 1
ATOM 691 O O . CYS A 1 89 ? 9.935 -4.335 -7.204 1.00 78.19 89 CYS A O 1
ATOM 693 N N . ASP A 1 90 ? 11.352 -6.061 -7.046 1.00 79.12 90 ASP A N 1
ATOM 694 C CA . ASP A 1 90 ? 10.317 -7.103 -7.028 1.00 79.12 90 ASP A CA 1
ATOM 695 C C . ASP A 1 90 ? 9.502 -7.096 -5.732 1.00 79.12 90 ASP A C 1
ATOM 697 O O . ASP A 1 90 ? 8.286 -7.279 -5.754 1.00 79.12 90 ASP A O 1
ATOM 701 N N . LYS A 1 91 ? 10.145 -6.803 -4.593 1.00 80.06 91 LYS A N 1
ATOM 702 C CA . LYS A 1 91 ? 9.430 -6.607 -3.324 1.00 80.06 91 LYS A CA 1
ATOM 703 C C . LYS A 1 91 ? 8.509 -5.393 -3.409 1.00 80.06 91 LYS A C 1
ATOM 705 O O . LYS A 1 91 ? 7.377 -5.455 -2.946 1.00 80.06 91 LYS A O 1
ATOM 710 N N . GLU A 1 92 ? 8.979 -4.303 -4.007 1.00 81.62 92 GLU A N 1
ATOM 711 C CA . GLU A 1 92 ? 8.167 -3.098 -4.176 1.00 81.62 92 GLU A CA 1
ATOM 712 C C . GLU A 1 92 ? 6.977 -3.344 -5.112 1.00 81.62 92 GLU A C 1
ATOM 714 O O . GLU A 1 92 ? 5.850 -2.996 -4.765 1.00 81.62 92 GLU A O 1
ATOM 719 N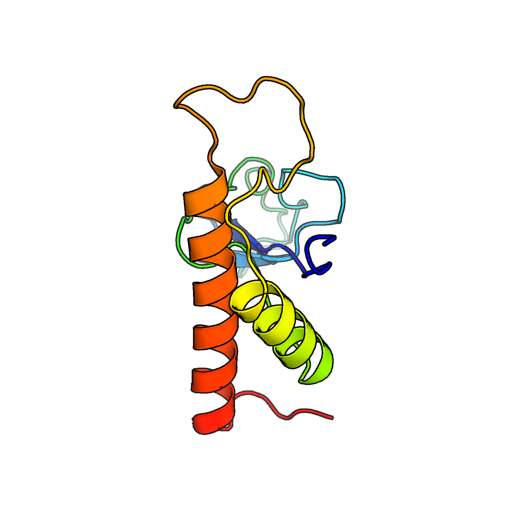 N . ARG A 1 93 ? 7.193 -4.034 -6.241 1.00 84.31 93 ARG A N 1
ATOM 720 C CA . ARG A 1 93 ? 6.121 -4.492 -7.142 1.00 84.31 93 ARG A CA 1
ATOM 721 C C . ARG A 1 93 ? 5.081 -5.328 -6.414 1.00 84.31 93 ARG A C 1
ATOM 723 O O . ARG A 1 93 ? 3.887 -5.089 -6.567 1.00 84.31 93 ARG A O 1
ATOM 730 N N . HIS A 1 94 ? 5.530 -6.280 -5.598 1.00 86.25 94 HIS A N 1
ATOM 731 C CA . HIS A 1 94 ? 4.638 -7.122 -4.809 1.00 86.25 94 HIS A CA 1
ATOM 732 C C . HIS A 1 94 ? 3.777 -6.292 -3.846 1.00 86.25 94 HIS A C 1
ATOM 734 O O . HIS A 1 94 ? 2.565 -6.477 -3.797 1.00 86.25 94 HIS A O 1
ATOM 740 N N . LEU A 1 95 ? 4.377 -5.330 -3.137 1.00 84.31 95 LEU A N 1
ATOM 741 C CA . LEU A 1 95 ? 3.664 -4.441 -2.213 1.00 84.31 95 LEU A CA 1
ATOM 742 C C . LEU A 1 95 ? 2.651 -3.535 -2.932 1.00 84.31 95 LEU A C 1
ATOM 744 O O . LEU A 1 95 ? 1.562 -3.297 -2.411 1.00 84.31 95 LEU A O 1
ATOM 748 N N . LEU A 1 96 ? 2.992 -3.047 -4.126 1.00 86.69 96 LEU A N 1
ATOM 749 C CA . LEU A 1 96 ? 2.092 -2.276 -4.985 1.00 86.69 96 LEU A CA 1
ATOM 750 C C . LEU A 1 96 ? 0.898 -3.129 -5.450 1.00 86.69 96 LEU A C 1
ATOM 752 O O . LEU A 1 96 ? -0.252 -2.719 -5.298 1.00 86.69 96 LEU A O 1
ATOM 756 N N . ALA A 1 97 ? 1.147 -4.346 -5.937 1.00 89.00 97 ALA A N 1
ATOM 757 C CA . ALA A 1 97 ? 0.091 -5.275 -6.340 1.00 89.00 97 ALA A CA 1
ATOM 758 C C . ALA A 1 97 ? -0.816 -5.674 -5.162 1.00 89.00 97 ALA A C 1
ATOM 760 O O . ALA A 1 97 ? -2.039 -5.728 -5.301 1.00 89.00 97 ALA A O 1
ATOM 761 N N . GLN A 1 98 ? -0.233 -5.895 -3.983 1.00 88.38 98 GLN A N 1
ATOM 762 C CA . GLN A 1 98 ? -0.978 -6.197 -2.764 1.00 88.38 98 GLN A CA 1
ATOM 763 C C . GLN A 1 98 ? -1.899 -5.039 -2.359 1.00 88.38 98 GLN A C 1
ATOM 765 O O . GLN A 1 98 ? -3.052 -5.277 -2.002 1.00 88.38 98 GLN A O 1
ATOM 770 N N . ALA A 1 99 ? -1.431 -3.791 -2.452 1.00 86.75 99 ALA A N 1
ATOM 771 C CA . ALA A 1 99 ? -2.248 -2.620 -2.144 1.00 86.75 99 ALA A CA 1
ATOM 772 C C . ALA A 1 99 ? -3.457 -2.486 -3.083 1.00 86.75 99 ALA A C 1
ATOM 774 O O . ALA A 1 99 ? -4.565 -2.219 -2.613 1.00 86.75 99 ALA A O 1
ATOM 775 N N . LEU A 1 100 ? -3.273 -2.754 -4.383 1.00 90.69 100 LEU A N 1
ATOM 776 C CA . LEU A 1 100 ? -4.376 -2.803 -5.346 1.00 90.69 100 LEU A CA 1
ATOM 777 C C . LEU A 1 100 ? -5.394 -3.894 -4.983 1.00 90.69 100 LEU A C 1
ATOM 779 O O . LEU A 1 100 ? -6.594 -3.629 -4.931 1.00 90.69 100 LEU A O 1
ATOM 783 N N . ALA A 1 101 ? -4.922 -5.108 -4.689 1.00 89.19 101 ALA A N 1
ATOM 784 C CA . ALA A 1 101 ? -5.790 -6.228 -4.331 1.00 89.19 101 ALA A CA 1
ATOM 785 C C . ALA A 1 101 ? -6.607 -5.945 -3.059 1.00 89.19 101 ALA A C 1
ATOM 787 O O . ALA A 1 101 ? -7.810 -6.203 -3.021 1.00 89.19 101 ALA A O 1
ATOM 788 N N . VAL A 1 102 ? -5.981 -5.367 -2.028 1.00 87.31 102 VAL A N 1
ATOM 789 C CA . VAL A 1 102 ? -6.667 -4.986 -0.784 1.00 87.31 102 VAL A CA 1
ATOM 790 C C . VAL A 1 102 ? -7.751 -3.942 -1.047 1.00 87.31 102 VAL A C 1
ATOM 792 O O . VAL A 1 102 ? -8.847 -4.067 -0.502 1.00 87.31 102 VAL A O 1
ATOM 795 N N . PHE A 1 103 ? -7.481 -2.937 -1.882 1.00 88.81 103 PHE A N 1
ATOM 796 C CA . PHE A 1 103 ? -8.480 -1.931 -2.246 1.00 88.81 103 PHE A CA 1
ATOM 797 C C . PHE A 1 103 ? -9.697 -2.552 -2.939 1.00 88.81 103 PHE A C 1
ATOM 799 O O . PHE A 1 103 ? -10.827 -2.301 -2.521 1.00 88.81 103 PHE A O 1
ATOM 806 N N . LEU A 1 104 ? -9.474 -3.411 -3.938 1.00 89.44 104 LEU A N 1
ATOM 807 C CA . LEU A 1 104 ? -10.554 -4.080 -4.670 1.00 89.44 104 LEU A CA 1
ATOM 808 C C . LEU A 1 104 ? -11.408 -4.962 -3.748 1.00 89.44 104 LEU A C 1
ATOM 810 O O . LEU A 1 104 ? -12.630 -4.847 -3.763 1.00 89.44 104 LEU A O 1
ATOM 814 N N . LEU A 1 105 ? -10.780 -5.758 -2.875 1.00 88.06 105 LEU A N 1
ATOM 815 C CA . LEU A 1 105 ? -11.494 -6.601 -1.908 1.00 88.06 105 LEU A CA 1
ATOM 816 C C . LEU A 1 105 ? -12.352 -5.784 -0.936 1.00 88.06 105 LEU A C 1
ATOM 818 O O . LEU A 1 105 ? -13.478 -6.164 -0.623 1.00 88.06 105 LEU A O 1
ATOM 822 N N . ARG A 1 106 ? -11.834 -4.655 -0.445 1.00 84.62 106 ARG A N 1
ATOM 823 C CA . ARG A 1 106 ? -12.593 -3.755 0.435 1.00 84.62 106 ARG A CA 1
ATOM 824 C C . ARG A 1 106 ? -13.764 -3.104 -0.297 1.00 84.62 106 ARG A C 1
ATOM 826 O O . ARG A 1 106 ? -14.843 -2.973 0.277 1.00 84.62 106 ARG A O 1
ATOM 833 N N . LYS A 1 107 ? -13.570 -2.734 -1.564 1.00 85.25 107 LYS A N 1
ATOM 834 C CA . LYS A 1 107 ? -14.624 -2.180 -2.419 1.00 85.25 107 LYS A CA 1
ATOM 835 C C . LYS A 1 107 ? -15.743 -3.196 -2.665 1.00 85.25 107 LYS A C 1
ATOM 837 O O . LYS A 1 107 ? -16.907 -2.853 -2.501 1.00 85.25 107 LYS A O 1
ATOM 842 N N . GLU A 1 108 ? -15.407 -4.449 -2.971 1.00 87.19 108 GLU A N 1
ATOM 843 C CA . GLU A 1 108 ? -16.383 -5.542 -3.134 1.00 87.19 108 GLU A CA 1
ATOM 844 C C . GLU A 1 108 ? -17.206 -5.799 -1.864 1.00 87.19 108 GLU A C 1
ATOM 846 O O . GLU A 1 108 ? -18.385 -6.140 -1.941 1.00 87.19 108 GLU A O 1
ATOM 851 N N . ARG A 1 109 ? -16.602 -5.599 -0.689 1.00 86.56 109 ARG A N 1
ATOM 852 C CA . ARG A 1 109 ? -17.265 -5.732 0.617 1.00 86.56 109 ARG A CA 1
ATOM 853 C C . ARG A 1 109 ? -18.067 -4.498 1.038 1.00 86.56 109 ARG A C 1
ATOM 855 O O . ARG A 1 109 ? -18.706 -4.533 2.085 1.00 86.56 109 ARG A O 1
ATOM 862 N N . GLY A 1 110 ? -18.027 -3.411 0.263 1.00 82.06 110 GLY A N 1
ATOM 863 C CA . GLY A 1 110 ? -18.664 -2.141 0.621 1.00 82.06 110 GLY A CA 1
ATOM 864 C C . GLY A 1 110 ? -17.988 -1.405 1.786 1.00 82.06 110 GLY A C 1
ATOM 865 O O . GLY A 1 110 ? -18.588 -0.512 2.372 1.00 82.06 110 GLY A O 1
ATOM 866 N N . GLU A 1 111 ? -16.746 -1.761 2.133 1.00 75.62 111 GLU A N 1
ATOM 867 C CA . GLU A 1 111 ? -15.976 -1.137 3.224 1.00 75.62 111 GLU A CA 1
ATOM 868 C C . GLU A 1 111 ? -15.359 0.213 2.812 1.00 75.62 111 GLU A C 1
ATOM 870 O O . GLU A 1 111 ? -14.881 0.968 3.657 1.00 75.62 111 GLU A O 1
ATOM 875 N N . ILE A 1 112 ? -15.357 0.522 1.511 1.00 70.00 112 ILE A N 1
ATOM 876 C CA . ILE A 1 112 ? -14.899 1.796 0.951 1.00 70.00 112 ILE A CA 1
ATOM 877 C C . ILE A 1 112 ? -16.045 2.393 0.133 1.00 70.00 112 ILE A C 1
ATOM 879 O O . ILE A 1 112 ? -16.397 1.871 -0.925 1.00 70.00 112 ILE A O 1
ATOM 883 N N . CYS A 1 113 ? -16.599 3.512 0.603 1.00 51.81 113 CYS A N 1
ATOM 884 C CA . CYS A 1 113 ? -17.416 4.391 -0.229 1.00 51.81 113 CYS A CA 1
ATOM 885 C C . CYS A 1 113 ? -16.477 5.292 -1.029 1.00 51.81 113 CYS A C 1
ATOM 887 O O . CYS A 1 113 ? -15.828 6.172 -0.467 1.00 51.81 113 CYS A O 1
ATOM 889 N N . VAL A 1 114 ? -16.394 5.052 -2.335 1.00 49.78 114 VAL A N 1
ATOM 890 C CA . VAL A 1 114 ? -15.721 5.966 -3.261 1.00 49.78 114 VAL A CA 1
ATOM 891 C C . VAL A 1 114 ? -16.656 7.164 -3.448 1.00 49.78 114 VAL A C 1
ATOM 893 O O . VAL A 1 114 ? -17.774 6.981 -3.931 1.00 49.78 114 VAL A O 1
ATOM 896 N N . ILE A 1 115 ? -16.244 8.344 -2.977 1.00 41.88 115 ILE A N 1
ATOM 897 C CA . ILE A 1 115 ? -16.958 9.619 -3.174 1.00 41.88 115 ILE A CA 1
ATOM 898 C C . ILE A 1 115 ? -16.444 10.266 -4.456 1.00 41.88 115 ILE A C 1
ATOM 900 O O . ILE A 1 115 ? -15.204 10.270 -4.633 1.00 41.88 115 ILE A O 1
#

Radius of gyration: 15.91 Å; chains: 1; bounding box: 43×21×45 Å

pLDDT: mean 72.78, std 13.13, range [41.88, 91.0]

Foldseek 3Di:
DADQDFFFWWADPQQRDIDTDDPPQQFRDFDQHVPDPDTPPCRRPTRPDLQAGGADQAPVSLVVLVVCLVPDPVDQNVPDPPDDPPRCRVSVSVNSVNNSVVVVVCVVVVVHDHD